Protein AF-A0A3D3BMC8-F1 (afdb_monomer_lite)

Structure (mmCIF, N/CA/C/O backbone):
data_AF-A0A3D3BMC8-F1
#
_entry.id   AF-A0A3D3BMC8-F1
#
loop_
_atom_site.group_PDB
_atom_site.id
_atom_site.type_symbol
_atom_site.label_atom_id
_atom_site.label_alt_id
_atom_site.label_comp_id
_atom_site.label_asym_id
_atom_site.label_entity_id
_atom_site.label_seq_id
_atom_site.pdbx_PDB_ins_code
_atom_site.Cartn_x
_atom_site.Cartn_y
_atom_site.Cartn_z
_atom_site.occupancy
_atom_site.B_iso_or_equiv
_atom_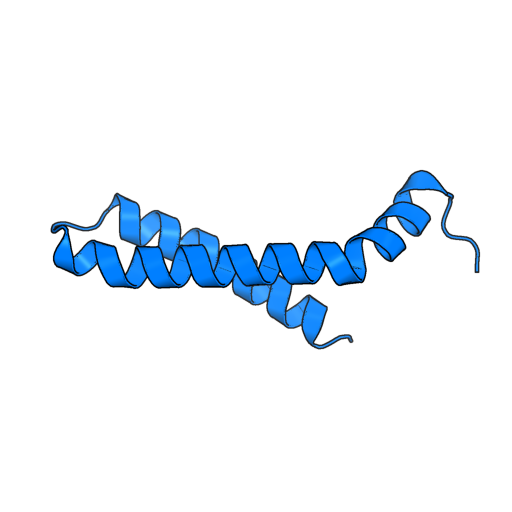site.auth_seq_id
_atom_site.auth_comp_id
_atom_site.auth_asym_id
_atom_site.auth_atom_id
_atom_site.pdbx_PDB_model_num
ATOM 1 N N . MET A 1 1 ? 9.929 -11.820 -14.362 1.00 54.69 1 MET A N 1
ATOM 2 C 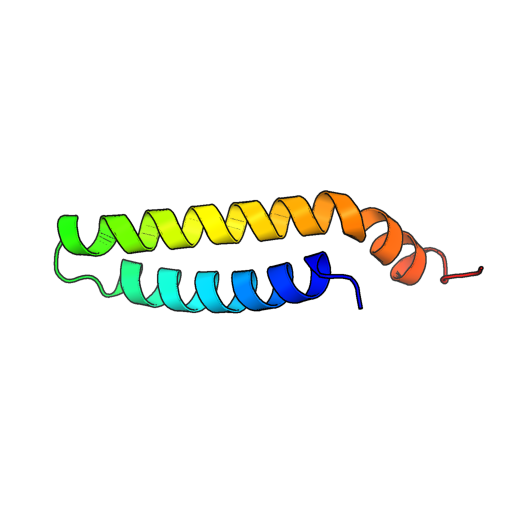CA . MET A 1 1 ? 8.868 -11.005 -13.736 1.00 54.69 1 MET A CA 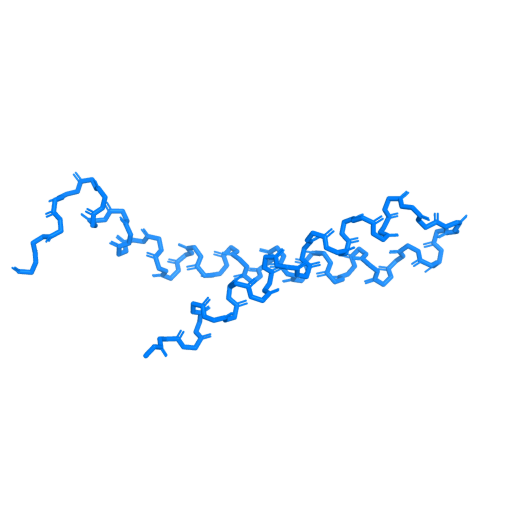1
ATOM 3 C C . MET A 1 1 ? 9.419 -10.524 -12.416 1.00 54.69 1 MET A C 1
ATOM 5 O O . MET A 1 1 ? 9.700 -11.366 -11.573 1.00 54.69 1 MET A O 1
ATOM 9 N N . ASP A 1 2 ? 9.661 -9.223 -12.278 1.00 83.12 2 ASP A N 1
ATOM 10 C CA . ASP A 1 2 ? 10.258 -8.686 -11.057 1.00 83.12 2 ASP A CA 1
ATOM 11 C C . ASP A 1 2 ? 9.309 -8.889 -9.872 1.00 83.12 2 ASP A C 1
ATOM 13 O O . ASP A 1 2 ? 8.158 -8.445 -9.903 1.00 83.12 2 ASP A O 1
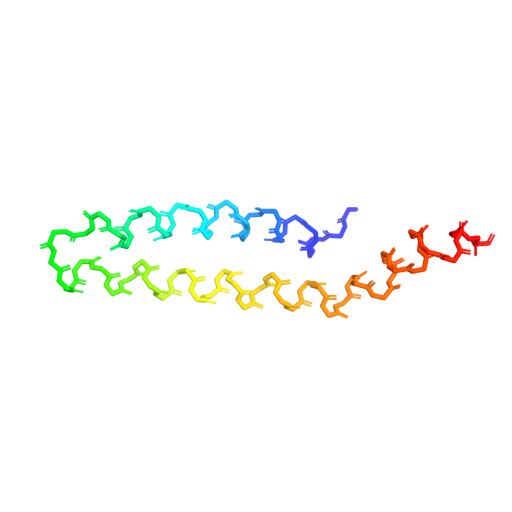ATOM 17 N N . TRP A 1 3 ? 9.767 -9.593 -8.835 1.00 88.19 3 TRP A N 1
ATOM 18 C CA . TRP A 1 3 ? 8.972 -9.892 -7.636 1.00 88.19 3 TRP A CA 1
ATOM 19 C C . TRP A 1 3 ? 8.448 -8.622 -6.954 1.00 88.19 3 TRP A C 1
ATOM 21 O O . TRP A 1 3 ? 7.417 -8.658 -6.283 1.00 88.19 3 TRP A O 1
ATOM 31 N N . LEU A 1 4 ? 9.119 -7.490 -7.181 1.00 90.31 4 LEU A N 1
ATOM 32 C CA . LEU A 1 4 ? 8.707 -6.172 -6.722 1.00 90.31 4 LEU A CA 1
ATOM 33 C C . LEU A 1 4 ? 7.377 -5.715 -7.351 1.00 90.31 4 LEU A C 1
ATOM 35 O O . LEU A 1 4 ? 6.505 -5.225 -6.636 1.00 90.31 4 LEU A O 1
ATOM 39 N N . ASN A 1 5 ? 7.179 -5.952 -8.653 1.00 91.12 5 ASN A N 1
ATOM 40 C CA . ASN A 1 5 ? 5.930 -5.637 -9.357 1.00 91.12 5 ASN A CA 1
ATOM 41 C C . ASN A 1 5 ? 4.763 -6.489 -8.836 1.00 91.12 5 ASN A C 1
ATOM 43 O O . ASN A 1 5 ? 3.666 -5.984 -8.596 1.00 91.12 5 ASN A O 1
ATOM 47 N N . VAL A 1 6 ? 5.014 -7.778 -8.587 1.00 93.81 6 VAL A N 1
ATOM 48 C CA . VAL A 1 6 ? 4.026 -8.677 -7.966 1.00 93.81 6 VAL A CA 1
ATOM 49 C C . VAL A 1 6 ? 3.679 -8.196 -6.555 1.00 93.81 6 VAL A C 1
ATOM 51 O O . VAL A 1 6 ? 2.503 -8.105 -6.203 1.00 93.81 6 VAL A O 1
ATOM 54 N N . GLY A 1 7 ? 4.690 -7.822 -5.766 1.00 94.50 7 GLY A N 1
ATOM 55 C CA . GLY A 1 7 ? 4.506 -7.247 -4.436 1.00 94.50 7 GLY A CA 1
ATOM 56 C C . GLY A 1 7 ? 3.661 -5.972 -4.450 1.00 94.50 7 GLY A C 1
ATOM 57 O O . GLY A 1 7 ? 2.787 -5.816 -3.601 1.00 94.50 7 GLY A O 1
ATOM 58 N N . ALA A 1 8 ? 3.853 -5.095 -5.439 1.00 94.81 8 ALA A N 1
ATOM 59 C CA . ALA A 1 8 ? 3.093 -3.854 -5.574 1.00 94.81 8 ALA A CA 1
ATOM 60 C C . ALA A 1 8 ? 1.611 -4.105 -5.889 1.00 94.81 8 ALA A C 1
ATOM 62 O O . ALA A 1 8 ? 0.741 -3.456 -5.308 1.00 94.81 8 ALA A O 1
ATOM 63 N N . ILE A 1 9 ? 1.308 -5.096 -6.736 1.00 95.56 9 ILE A N 1
ATOM 64 C CA . ILE A 1 9 ? -0.073 -5.519 -7.015 1.00 95.56 9 ILE A CA 1
ATOM 65 C C . ILE A 1 9 ? -0.740 -6.038 -5.737 1.00 95.56 9 ILE A C 1
ATOM 67 O O . ILE A 1 9 ? -1.845 -5.611 -5.392 1.00 95.56 9 ILE A O 1
ATOM 71 N N . VAL A 1 10 ? -0.059 -6.922 -5.001 1.00 97.25 10 VAL A N 1
ATOM 72 C CA . VAL A 1 10 ? -0.566 -7.455 -3.727 1.00 97.25 10 VAL A CA 1
ATOM 73 C C . VAL A 1 10 ? -0.777 -6.327 -2.718 1.00 97.25 10 VAL A C 1
ATOM 75 O O . VAL A 1 10 ? -1.831 -6.262 -2.086 1.00 97.25 10 VAL A O 1
ATOM 78 N N . ALA A 1 11 ? 0.172 -5.397 -2.604 1.00 97.12 11 ALA A N 1
ATOM 79 C CA . ALA A 1 11 ? 0.051 -4.229 -1.740 1.00 97.12 11 ALA A CA 1
ATOM 80 C C . ALA A 1 11 ? -1.155 -3.355 -2.125 1.00 97.12 11 ALA A C 1
ATOM 82 O O . ALA A 1 11 ? -1.893 -2.926 -1.242 1.00 97.12 11 ALA A O 1
ATOM 83 N N . GLY A 1 12 ? -1.422 -3.161 -3.420 1.00 97.19 12 GLY A N 1
ATOM 84 C CA . GLY A 1 12 ? -2.614 -2.460 -3.904 1.00 97.19 12 GLY A CA 1
ATOM 85 C C . GLY A 1 12 ? -3.917 -3.101 -3.417 1.00 97.19 12 GLY A C 1
ATOM 86 O O . GLY A 1 12 ? -4.780 -2.417 -2.865 1.00 97.19 12 GLY A O 1
ATOM 87 N N . VAL A 1 13 ? -4.037 -4.427 -3.532 1.00 97.94 13 VAL A N 1
ATOM 88 C CA . VAL A 1 13 ? -5.203 -5.173 -3.026 1.00 97.94 13 VAL A CA 1
ATOM 89 C C . VAL A 1 13 ? -5.327 -5.042 -1.505 1.00 97.94 13 VAL A C 1
ATOM 91 O O . VAL A 1 13 ? -6.414 -4.768 -0.988 1.00 97.94 13 VAL A O 1
ATOM 94 N N . VAL A 1 14 ? -4.215 -5.186 -0.779 1.00 97.94 14 VAL A N 1
ATOM 95 C CA . VAL A 1 14 ? -4.186 -5.060 0.685 1.00 97.94 14 VAL A CA 1
ATOM 96 C C . VAL A 1 14 ? -4.600 -3.658 1.129 1.00 97.94 14 VAL A C 1
ATOM 98 O O . VAL A 1 14 ? -5.387 -3.553 2.067 1.00 97.94 14 VAL A O 1
ATOM 101 N N . VAL A 1 15 ? -4.146 -2.592 0.456 1.00 97.88 15 VAL A N 1
ATOM 102 C CA . VAL A 1 15 ? -4.562 -1.211 0.759 1.00 97.88 15 VAL A CA 1
ATOM 103 C C . VAL A 1 15 ? -6.076 -1.072 0.671 1.00 97.88 15 VAL A C 1
ATOM 105 O O . VAL A 1 15 ? -6.674 -0.540 1.602 1.00 97.88 15 VAL A O 1
ATOM 108 N N . LEU A 1 16 ? -6.703 -1.560 -0.403 1.00 97.31 16 LEU A N 1
ATOM 109 C CA . LEU A 1 16 ? -8.150 -1.430 -0.602 1.00 97.31 16 LEU A CA 1
ATOM 110 C C . LEU A 1 16 ? -8.943 -2.171 0.483 1.00 97.31 16 LEU A C 1
ATOM 112 O O . LEU A 1 16 ? -9.869 -1.611 1.074 1.00 97.31 16 LEU A O 1
ATOM 116 N N . ILE A 1 17 ? -8.543 -3.407 0.798 1.00 97.94 17 ILE A N 1
ATOM 117 C CA . ILE A 1 17 ? -9.184 -4.212 1.846 1.00 97.94 17 ILE A CA 1
ATOM 118 C C . ILE A 1 17 ? -8.995 -3.558 3.216 1.00 97.94 17 ILE A C 1
ATOM 120 O O . ILE A 1 17 ? -9.955 -3.407 3.972 1.00 97.94 17 ILE A O 1
ATOM 124 N N . ALA A 1 18 ? -7.765 -3.160 3.541 1.00 97.12 18 ALA A N 1
ATOM 125 C CA . ALA A 1 18 ? -7.432 -2.553 4.819 1.00 97.12 18 ALA A CA 1
ATOM 126 C C . ALA A 1 18 ? -8.145 -1.210 5.009 1.00 97.12 18 ALA A C 1
ATOM 128 O O . ALA A 1 18 ? -8.608 -0.916 6.108 1.00 97.12 18 ALA A O 1
ATOM 129 N N . TRP A 1 19 ? -8.297 -0.425 3.942 1.00 97.06 19 TRP A N 1
ATOM 130 C CA . TRP A 1 19 ? -9.072 0.810 3.960 1.00 97.06 19 TRP A CA 1
ATOM 131 C C . TRP A 1 19 ? -10.540 0.530 4.280 1.00 97.06 19 TRP A C 1
ATOM 133 O O . TRP A 1 19 ? -11.058 1.053 5.266 1.00 97.06 19 TRP A O 1
ATOM 143 N N . TYR A 1 20 ? -11.185 -0.364 3.525 1.00 97.31 20 TYR A N 1
ATOM 144 C CA . TYR A 1 20 ? -12.580 -0.733 3.764 1.00 97.31 20 TYR A CA 1
ATOM 145 C C . TYR A 1 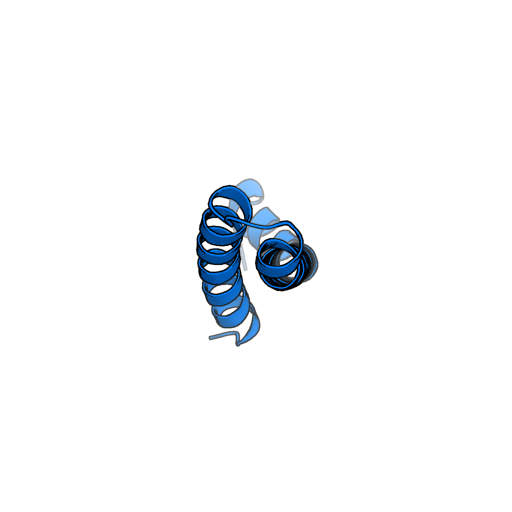20 ? -12.805 -1.259 5.190 1.00 97.31 20 TYR A C 1
ATOM 147 O O . TYR A 1 20 ? -13.755 -0.862 5.866 1.00 97.31 20 TYR A O 1
ATOM 155 N N . LYS A 1 21 ? -11.919 -2.132 5.681 1.00 97.56 21 LYS A N 1
ATOM 156 C CA . LYS A 1 21 ? -12.018 -2.699 7.032 1.00 97.56 21 LYS A CA 1
ATOM 157 C C . LYS A 1 21 ? -11.773 -1.668 8.133 1.00 97.56 21 LYS A C 1
ATOM 159 O O . LYS A 1 21 ? -12.439 -1.739 9.161 1.00 97.56 21 LYS A O 1
ATOM 164 N N . ALA A 1 22 ? -10.855 -0.721 7.937 1.00 95.88 22 ALA A N 1
ATOM 165 C CA . ALA A 1 22 ? -10.597 0.340 8.908 1.00 95.88 22 ALA A CA 1
ATOM 166 C C . ALA A 1 22 ? -11.790 1.303 9.037 1.00 95.88 22 ALA A C 1
ATOM 168 O O . ALA A 1 22 ? -12.159 1.671 10.158 1.00 95.88 22 ALA A O 1
ATOM 169 N N . ASP A 1 23 ? -12.412 1.668 7.913 1.00 96.25 23 ASP A N 1
ATOM 170 C CA . ASP A 1 23 ? -13.549 2.596 7.884 1.00 96.25 23 ASP A CA 1
ATOM 171 C C . ASP A 1 23 ? -14.813 1.972 8.495 1.00 96.25 23 ASP A C 1
ATOM 173 O O . ASP A 1 23 ? -15.556 2.652 9.199 1.00 96.25 23 ASP A O 1
ATOM 177 N N . ASN A 1 24 ? -15.007 0.660 8.318 1.00 96.81 24 ASN A N 1
ATOM 178 C CA . ASN A 1 24 ? -16.163 -0.082 8.840 1.00 96.81 24 ASN A CA 1
ATOM 179 C C . ASN A 1 24 ? -15.908 -0.782 10.190 1.00 96.81 24 ASN A C 1
ATOM 181 O O . ASN A 1 24 ? -16.706 -1.612 10.627 1.00 96.81 24 ASN A O 1
ATOM 185 N N . ALA A 1 25 ? -14.791 -0.492 10.857 1.00 95.50 25 ALA A N 1
ATOM 186 C CA . ALA A 1 25 ? -14.478 -1.077 12.156 1.00 95.50 25 ALA A CA 1
ATOM 187 C C . ALA A 1 25 ? -15.419 -0.545 13.253 1.00 95.50 25 ALA A C 1
ATOM 189 O O . ALA A 1 25 ? -15.526 0.665 13.454 1.00 95.50 25 ALA A O 1
ATOM 190 N N . ALA A 1 26 ? -16.053 -1.458 13.996 1.00 94.12 26 ALA A N 1
ATOM 191 C CA . ALA A 1 26 ? -17.021 -1.124 15.045 1.00 94.12 26 ALA A CA 1
ATOM 192 C C . ALA A 1 26 ? -16.382 -0.452 16.273 1.00 94.12 26 ALA A C 1
ATOM 194 O O . ALA A 1 26 ? -17.040 0.307 16.980 1.00 94.12 26 ALA A O 1
ATOM 195 N N . THR A 1 27 ? -15.099 -0.727 16.534 1.00 95.25 27 THR A N 1
ATOM 196 C CA . THR A 1 27 ? -14.357 -0.165 17.672 1.00 95.25 27 THR A CA 1
ATOM 197 C C . THR A 1 27 ? -12.976 0.345 17.252 1.00 95.25 27 THR A C 1
ATOM 199 O O . THR A 1 27 ? -12.381 -0.195 16.312 1.00 95.25 27 THR A O 1
ATOM 202 N N . PRO A 1 28 ? -12.399 1.329 17.967 1.00 93.88 28 PRO A N 1
ATOM 203 C CA . PRO A 1 28 ? -11.040 1.805 17.699 1.00 93.88 28 PRO A CA 1
ATOM 204 C C . PRO A 1 28 ? -9.971 0.703 17.777 1.00 93.88 28 PRO A C 1
ATOM 206 O O . PRO A 1 28 ? -9.022 0.695 16.994 1.00 93.88 28 PRO A O 1
ATOM 209 N N . GLU A 1 29 ? -10.140 -0.260 18.684 1.00 94.94 29 GLU A N 1
ATOM 210 C CA . GLU A 1 29 ? -9.215 -1.386 18.857 1.00 94.94 29 GLU A CA 1
ATOM 211 C C . GLU A 1 29 ? -9.208 -2.311 17.637 1.00 94.94 29 GLU A C 1
ATOM 213 O O . GLU A 1 29 ? -8.141 -2.668 17.139 1.00 94.94 29 GLU A O 1
ATOM 218 N N . SER A 1 30 ? -10.390 -2.626 17.093 1.00 93.62 30 SER A N 1
ATOM 219 C CA . SER A 1 30 ? -10.517 -3.434 15.872 1.00 93.62 30 SER A CA 1
ATOM 220 C C . SER A 1 30 ? -10.038 -2.699 14.614 1.00 93.62 30 SER A C 1
ATOM 222 O O . SER A 1 30 ? -9.598 -3.342 13.663 1.00 93.62 30 SER A O 1
ATOM 224 N N . ARG A 1 31 ? -10.056 -1.357 14.613 1.00 97.06 31 ARG A N 1
ATOM 225 C CA . ARG A 1 31 ? -9.553 -0.512 13.517 1.00 97.06 31 ARG A CA 1
ATOM 226 C C . ARG A 1 31 ? -8.027 -0.523 13.412 1.00 97.06 31 ARG A C 1
ATOM 228 O O . ARG A 1 31 ? -7.481 -0.520 12.310 1.00 97.06 31 ARG A O 1
ATOM 235 N N . ARG A 1 32 ? -7.330 -0.510 14.549 1.00 96.38 32 ARG A N 1
ATOM 236 C CA . ARG A 1 32 ? -5.868 -0.370 14.634 1.00 96.38 32 ARG A CA 1
ATOM 237 C C . ARG A 1 32 ? -5.068 -1.343 13.746 1.00 96.38 32 ARG A C 1
ATOM 239 O O . ARG A 1 32 ? -4.197 -0.851 13.028 1.00 96.38 32 ARG A O 1
ATOM 246 N N . PRO A 1 33 ? -5.316 -2.669 13.727 1.00 97.31 33 PRO A N 1
ATOM 247 C CA . PRO A 1 33 ? -4.562 -3.578 12.857 1.00 97.31 33 PRO A CA 1
ATOM 248 C C . PRO A 1 33 ? -4.753 -3.264 11.367 1.00 97.31 33 PRO A C 1
ATOM 250 O O . PRO A 1 33 ? -3.797 -3.338 10.598 1.00 97.31 33 PRO A O 1
ATOM 253 N N . TRP A 1 34 ? -5.951 -2.836 10.960 1.00 97.44 34 TRP A N 1
ATOM 254 C CA . TRP A 1 34 ? -6.225 -2.453 9.573 1.00 97.44 34 TRP A CA 1
ATOM 255 C C . TRP A 1 34 ? -5.521 -1.159 9.177 1.00 97.44 34 TRP A C 1
ATOM 257 O O . TRP A 1 34 ? -5.025 -1.057 8.061 1.00 97.44 34 TRP A O 1
ATOM 267 N N . LEU A 1 35 ? -5.391 -0.197 10.094 1.00 96.44 35 LEU A N 1
ATOM 268 C CA . LEU A 1 35 ? -4.575 0.995 9.853 1.00 96.44 35 LEU A CA 1
ATOM 269 C C . LEU A 1 35 ? -3.102 0.634 9.643 1.00 96.44 35 LEU A C 1
ATOM 271 O O . LEU A 1 35 ? -2.489 1.126 8.701 1.00 96.44 35 LEU A O 1
ATOM 275 N N . ILE A 1 36 ? -2.548 -0.267 10.459 1.00 97.44 36 ILE A N 1
ATOM 276 C CA . ILE A 1 36 ? -1.165 -0.742 10.296 1.00 97.44 36 ILE A CA 1
ATOM 277 C C . ILE A 1 36 ? -0.990 -1.413 8.928 1.00 97.44 36 ILE A C 1
ATOM 279 O O . ILE A 1 36 ? -0.066 -1.066 8.195 1.00 97.44 36 ILE A O 1
ATOM 283 N N . ALA A 1 37 ? -1.899 -2.320 8.554 1.00 97.50 37 ALA A N 1
ATOM 284 C CA . ALA A 1 37 ? -1.864 -2.989 7.253 1.00 97.50 37 ALA A CA 1
ATOM 285 C C . ALA A 1 37 ? -1.957 -1.989 6.089 1.00 97.50 37 ALA A C 1
ATOM 287 O O . ALA A 1 37 ? -1.188 -2.076 5.133 1.00 97.50 37 ALA A O 1
ATOM 288 N N . ARG A 1 38 ? -2.850 -0.997 6.197 1.00 97.38 38 ARG A N 1
ATOM 289 C CA . ARG A 1 38 ? -3.009 0.076 5.210 1.00 97.38 38 ARG A CA 1
ATOM 290 C C . ARG A 1 38 ? -1.722 0.880 5.050 1.00 97.38 38 ARG A C 1
ATOM 292 O O . ARG A 1 38 ? -1.266 1.054 3.925 1.00 97.38 38 ARG A O 1
ATOM 299 N N . TYR A 1 39 ? -1.128 1.356 6.143 1.00 97.56 39 TYR A N 1
ATOM 300 C CA . TYR A 1 39 ? 0.098 2.155 6.073 1.00 97.56 39 TYR A CA 1
ATOM 301 C C . TYR A 1 39 ? 1.294 1.341 5.577 1.00 97.56 39 TYR A C 1
ATOM 303 O O . TYR A 1 39 ? 2.066 1.846 4.767 1.00 97.56 39 TYR A O 1
ATOM 311 N N . GLY A 1 40 ? 1.417 0.076 5.989 1.00 97.69 40 GLY A N 1
ATOM 312 C CA . GLY A 1 40 ? 2.457 -0.822 5.486 1.00 97.69 40 GLY A CA 1
ATOM 313 C C . GLY A 1 40 ? 2.350 -1.045 3.976 1.00 97.69 40 GLY A C 1
ATOM 314 O O . GLY A 1 40 ? 3.341 -0.933 3.258 1.00 97.69 40 GLY A O 1
ATOM 315 N N . ALA A 1 41 ? 1.137 -1.282 3.478 1.00 97.50 41 ALA A N 1
ATOM 316 C CA . ALA A 1 41 ? 0.905 -1.490 2.055 1.00 97.50 41 ALA A CA 1
ATOM 317 C C . ALA A 1 41 ? 1.100 -0.199 1.231 1.00 97.50 41 ALA A C 1
ATOM 319 O O . ALA A 1 41 ? 1.710 -0.250 0.165 1.00 97.50 41 ALA A O 1
ATOM 320 N N . ILE A 1 42 ? 0.701 0.971 1.749 1.00 97.88 42 ILE A N 1
ATOM 321 C CA . ILE A 1 42 ? 1.032 2.274 1.137 1.00 97.88 42 ILE A CA 1
ATOM 322 C C . ILE A 1 42 ? 2.553 2.468 1.065 1.00 97.88 42 ILE A C 1
ATOM 324 O O . ILE A 1 42 ? 3.068 2.850 0.016 1.00 97.88 42 ILE A O 1
ATOM 328 N N . GLY A 1 43 ? 3.279 2.180 2.149 1.00 97.69 43 GLY A N 1
ATOM 329 C CA . GLY A 1 43 ? 4.739 2.288 2.181 1.00 97.69 43 GLY A CA 1
ATOM 330 C C . GLY A 1 43 ? 5.416 1.414 1.123 1.00 97.69 43 GLY A C 1
ATOM 331 O O . GLY A 1 43 ? 6.326 1.875 0.437 1.00 97.69 43 GLY A O 1
ATOM 332 N N . PHE A 1 44 ? 4.924 0.188 0.928 1.00 97.25 44 PHE A N 1
ATOM 333 C CA . PHE A 1 44 ? 5.422 -0.700 -0.122 1.00 97.25 44 PHE A CA 1
ATOM 334 C C . PHE A 1 44 ? 5.174 -0.132 -1.527 1.00 97.25 44 PHE A C 1
ATOM 336 O O . PHE A 1 44 ? 6.075 -0.149 -2.360 1.00 97.25 44 PHE A O 1
ATOM 343 N N . ILE A 1 45 ? 3.978 0.406 -1.793 1.00 9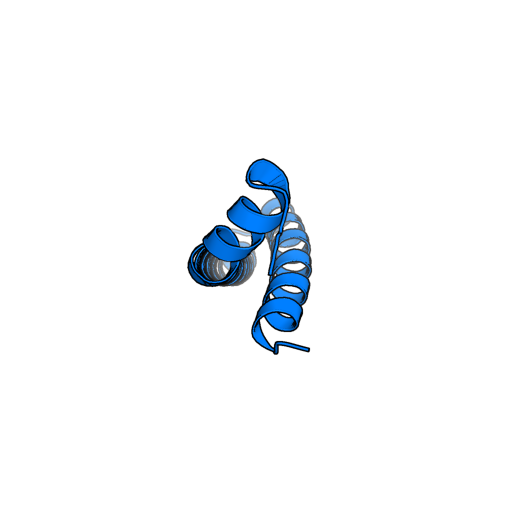6.25 45 ILE A N 1
ATOM 344 C CA . ILE A 1 45 ? 3.649 1.022 -3.090 1.00 96.25 45 ILE A CA 1
ATOM 345 C C . ILE A 1 45 ? 4.560 2.225 -3.368 1.00 96.25 45 ILE A C 1
ATOM 347 O O . ILE A 1 45 ? 5.040 2.380 -4.486 1.00 96.25 45 ILE A O 1
ATOM 351 N N . ILE A 1 46 ? 4.840 3.053 -2.358 1.00 96.62 46 ILE A N 1
ATOM 352 C CA . ILE A 1 46 ? 5.772 4.183 -2.493 1.00 96.62 46 ILE A CA 1
ATOM 353 C C . ILE A 1 46 ? 7.182 3.683 -2.819 1.00 96.62 46 ILE A C 1
ATOM 355 O O . ILE A 1 46 ? 7.819 4.210 -3.724 1.00 96.62 46 ILE A O 1
ATOM 359 N N . MET A 1 47 ? 7.666 2.653 -2.121 1.00 96.06 47 MET A N 1
ATOM 360 C CA . MET A 1 47 ? 8.967 2.046 -2.413 1.00 96.06 47 MET A CA 1
ATOM 361 C C . MET A 1 47 ? 9.031 1.516 -3.851 1.00 96.06 47 MET A C 1
ATOM 363 O O . MET A 1 47 ? 10.002 1.780 -4.552 1.00 96.06 47 MET A O 1
ATOM 367 N N . TRP A 1 48 ? 7.984 0.824 -4.308 1.00 95.31 48 TRP A N 1
ATOM 368 C CA . TRP A 1 48 ? 7.870 0.369 -5.693 1.00 95.31 48 TRP A CA 1
ATOM 369 C C . TRP A 1 48 ? 7.916 1.540 -6.683 1.00 95.31 48 TRP A C 1
ATOM 371 O O . TRP A 1 48 ? 8.703 1.499 -7.621 1.00 95.31 48 TRP A O 1
ATOM 381 N N . LEU A 1 49 ? 7.167 2.621 -6.437 1.00 94.12 49 LEU A N 1
ATOM 382 C CA . LEU A 1 49 ? 7.202 3.831 -7.267 1.00 94.12 49 LEU A CA 1
ATOM 383 C C . LEU A 1 49 ? 8.586 4.489 -7.303 1.00 94.12 49 LEU A C 1
ATOM 385 O O . LEU A 1 49 ? 8.971 5.025 -8.333 1.00 94.12 49 LEU A O 1
ATOM 389 N N . ILE A 1 50 ? 9.345 4.467 -6.207 1.00 94.81 50 ILE A N 1
ATOM 390 C CA . ILE A 1 50 ? 10.708 5.019 -6.186 1.00 94.81 50 ILE A CA 1
ATOM 391 C C . ILE A 1 50 ? 11.642 4.198 -7.083 1.00 94.81 50 ILE A C 1
ATOM 393 O O . ILE A 1 50 ? 12.481 4.771 -7.776 1.00 94.81 50 ILE A O 1
ATOM 397 N N . VAL A 1 51 ? 11.500 2.871 -7.072 1.00 93.38 51 VAL A N 1
ATOM 398 C CA . VAL A 1 51 ? 12.367 1.957 -7.830 1.00 93.38 51 VAL A CA 1
ATOM 399 C C . VAL A 1 51 ? 11.977 1.905 -9.309 1.00 93.38 51 VAL A C 1
ATOM 401 O O . VAL A 1 51 ? 12.829 2.080 -10.174 1.00 93.38 51 VAL A O 1
ATOM 404 N N . GLU A 1 52 ? 10.694 1.701 -9.604 1.00 91.19 52 GLU A N 1
ATOM 405 C CA . GLU A 1 52 ? 10.176 1.472 -10.962 1.00 91.19 52 GLU A CA 1
ATOM 406 C C . GLU A 1 52 ? 9.708 2.760 -11.648 1.00 91.19 52 GLU A C 1
ATOM 408 O O . GLU A 1 52 ? 9.663 2.847 -12.875 1.00 91.19 52 GLU A O 1
ATOM 413 N N . GLY A 1 53 ? 9.382 3.796 -10.872 1.00 87.44 53 GLY A N 1
ATOM 414 C CA . GLY A 1 53 ? 8.887 5.073 -11.385 1.00 87.44 53 GLY A CA 1
ATOM 415 C C . GLY A 1 53 ? 9.807 5.731 -12.413 1.00 87.44 53 GLY A C 1
ATOM 416 O O . GLY A 1 53 ? 9.288 6.191 -13.428 1.00 87.44 53 GLY A O 1
ATOM 417 N N . PRO A 1 54 ? 11.145 5.750 -12.240 1.00 90.62 54 PRO A N 1
ATOM 418 C CA . PRO A 1 54 ? 12.049 6.271 -13.262 1.00 90.62 54 PRO A CA 1
ATOM 419 C C . PRO A 1 54 ? 11.965 5.503 -14.587 1.00 90.62 54 PRO A C 1
ATOM 421 O O . PRO A 1 54 ? 11.929 6.124 -15.647 1.00 90.62 54 PRO A O 1
ATOM 424 N N . ALA A 1 55 ? 11.896 4.169 -14.546 1.00 87.62 55 ALA A N 1
ATOM 425 C CA . ALA A 1 55 ? 11.775 3.344 -15.748 1.00 87.62 55 ALA A CA 1
ATOM 426 C C . ALA A 1 55 ? 10.420 3.566 -16.438 1.00 87.62 55 ALA A C 1
ATOM 428 O O . ALA A 1 55 ? 10.370 3.805 -17.645 1.00 87.62 55 ALA A O 1
ATOM 429 N N . MET A 1 56 ? 9.330 3.590 -15.665 1.00 84.06 56 MET A N 1
ATOM 430 C CA . MET A 1 56 ? 7.997 3.928 -16.166 1.00 84.06 56 MET A CA 1
ATOM 431 C C . MET A 1 56 ? 7.943 5.330 -16.775 1.00 84.06 56 MET A C 1
ATOM 433 O O . MET A 1 56 ? 7.350 5.507 -17.834 1.00 84.06 56 MET A O 1
ATOM 437 N N . TYR A 1 57 ? 8.564 6.327 -16.140 1.00 85.94 57 TYR A N 1
ATOM 438 C CA . TYR A 1 57 ? 8.601 7.695 -16.651 1.00 85.94 57 TYR A CA 1
ATOM 439 C C . TYR A 1 57 ? 9.280 7.753 -18.023 1.00 85.94 57 TYR A C 1
ATOM 441 O O . TYR A 1 57 ? 8.721 8.326 -18.955 1.00 85.94 57 TYR A O 1
ATOM 449 N N . ARG A 1 58 ? 10.432 7.091 -18.186 1.00 86.25 58 ARG A N 1
ATOM 450 C CA . ARG A 1 58 ? 11.119 7.011 -19.485 1.00 86.25 58 ARG A CA 1
ATOM 451 C C . ARG A 1 58 ? 10.272 6.312 -20.547 1.00 86.25 58 ARG A C 1
ATOM 453 O O . ARG A 1 58 ? 10.167 6.798 -21.670 1.00 86.25 58 ARG A O 1
ATOM 460 N N . LEU A 1 59 ? 9.624 5.204 -20.189 1.00 84.69 59 LEU A N 1
ATOM 461 C CA . LEU A 1 59 ? 8.737 4.473 -21.099 1.00 84.69 59 LEU A CA 1
ATOM 462 C C . LEU A 1 59 ? 7.540 5.322 -21.551 1.00 84.69 59 LEU A C 1
ATOM 464 O O . LEU A 1 59 ? 7.194 5.318 -22.727 1.00 84.69 59 LEU A O 1
ATOM 468 N N . ILE A 1 60 ? 6.911 6.047 -20.626 1.00 83.69 60 ILE A N 1
ATOM 469 C CA . ILE A 1 60 ? 5.675 6.794 -20.886 1.00 83.69 60 ILE A CA 1
ATOM 470 C C . ILE A 1 60 ? 5.951 8.131 -21.584 1.00 83.69 60 ILE A C 1
ATOM 472 O O . ILE A 1 60 ? 5.187 8.522 -22.465 1.00 83.69 60 ILE A O 1
ATOM 476 N N . PHE A 1 61 ? 7.011 8.843 -21.193 1.00 83.12 61 PHE A N 1
ATOM 477 C CA . PHE A 1 61 ? 7.230 10.238 -21.592 1.00 83.12 61 PHE A CA 1
ATOM 478 C C . PHE A 1 61 ? 8.418 10.447 -22.529 1.00 83.12 61 PHE A C 1
ATOM 480 O O . PHE A 1 61 ? 8.408 11.399 -23.303 1.00 83.12 61 PHE A O 1
ATOM 487 N N . GLU A 1 62 ? 9.422 9.571 -22.498 1.00 80.62 62 GLU A N 1
ATOM 488 C CA . GLU A 1 62 ? 10.615 9.683 -23.352 1.00 80.62 62 GLU A CA 1
ATOM 489 C C . GLU A 1 62 ? 10.556 8.729 -24.557 1.00 80.62 62 GLU A C 1
ATOM 491 O O . GLU A 1 62 ? 11.499 8.642 -25.338 1.00 80.62 62 GLU A O 1
ATOM 496 N N . GLY A 1 63 ? 9.423 8.042 -24.746 1.00 67.06 63 GLY A N 1
ATOM 497 C CA . GLY A 1 63 ? 9.182 7.177 -25.899 1.00 67.06 63 GLY A CA 1
ATOM 498 C C . GLY A 1 63 ? 9.868 5.814 -25.824 1.00 67.06 63 GLY A C 1
ATOM 499 O O . GLY A 1 63 ? 9.865 5.112 -26.829 1.00 67.06 63 GLY A O 1
ATOM 500 N N . GLY A 1 64 ? 10.419 5.438 -24.660 1.00 55.34 64 GLY A N 1
ATOM 501 C CA . GLY A 1 64 ? 10.871 4.076 -24.366 1.00 55.34 64 GLY A CA 1
ATOM 502 C C . GLY A 1 64 ? 11.744 3.459 -25.456 1.00 55.34 64 GLY A C 1
ATOM 503 O O . GLY A 1 64 ? 11.363 2.445 -26.031 1.00 55.34 64 GLY A O 1
ATOM 504 N N . VAL A 1 65 ? 12.885 4.078 -25.756 1.00 55.00 65 VAL A N 1
ATOM 505 C CA . VAL A 1 65 ? 13.872 3.508 -26.678 1.00 55.00 65 VAL A CA 1
ATOM 506 C C . VAL A 1 65 ? 14.991 2.893 -25.843 1.00 55.00 65 VAL A C 1
ATOM 508 O O . VAL A 1 65 ? 15.757 3.615 -25.203 1.00 55.00 65 VAL A O 1
ATOM 511 N N . GLU A 1 66 ? 15.032 1.560 -25.806 1.00 55.69 66 GLU A N 1
ATOM 512 C CA . GLU A 1 66 ? 16.319 0.852 -25.779 1.00 55.69 66 GLU A CA 1
ATOM 513 C C . GLU A 1 66 ? 17.045 1.083 -27.108 1.00 55.69 66 GLU A C 1
ATOM 515 O O . GLU A 1 66 ? 16.374 0.994 -28.165 1.00 55.69 66 GLU A O 1
#

pLDDT: mean 91.2, std 10.71, range [54.69, 97.94]

Sequence (66 aa):
MDWLNVGAIVAGVVVLIAWYKADNAATPESRRPWLIARYGAIGFIIMWLIVEGPAMYRLIFEGGVE

Radius of gyration: 15.58 Å; chains: 1; bounding box: 33×21×46 Å

Secondary structure (DSSP, 8-state):
--HHHHHHHHHHHHHHHHHHHHHT-SSHHHHHHHHHHHHHHHHHHHHHHHHHHHHHHHHHHS----

Foldseek 3Di:
DPVLVVLLVVLVVLLVVLVVQLVPPPDPVSNVVSVVSNVVSVVSNVVSCVVCVVVVCCVPPVVDDD